Protein AF-A0A925Q6D0-F1 (afdb_monomer_lite)

pLDDT: mean 78.82, std 18.23, range [36.72, 95.56]

Secondary structure (DSSP, 8-state):
---SHHHHHHHHHHHHHGGG-----PPP----TTHHHHHHHHHHHHHHHHHHHHHHHHHHTT-S-HHHHHHHHHHHHHHHHHHHHHHHHHHH--SHHHHHHHHHHHHHHHHHHHHHHHHHHHHHTT---HHHHHHHHHHHHHHHTTHHHHHHHHT--

Foldseek 3Di:
DPDDLVVVVVVVVVVVVVVPDPPDDDDDPPVALLPLLLVLLVVLLVLLVVLVVLLVVCVVVVQADPVLSVQLVVLSVQLNVLSVVLNVQSVVDDHPVSLVVCLVVNLVSLVSNVVSLVSNVVSLVPRPRPSSSVVSVVSSVVSVVSSVSNCVSSVND

Sequence (157 aa):
MKSKAVLTGLLILLVFTSFSFKCNGGPPADNHPLRPAAQAAGDIAEGIKAMTKIKRALAKSGALKPAEERPLNDALLKLVAADRAFVKEIKALKSASDLNANKSKLCVLFAGLTSALSDVNSGLLPIGDANAKGQLATALATIMNLLPAITTGLACA

Structure (mmCIF, N/CA/C/O backbone):
data_AF-A0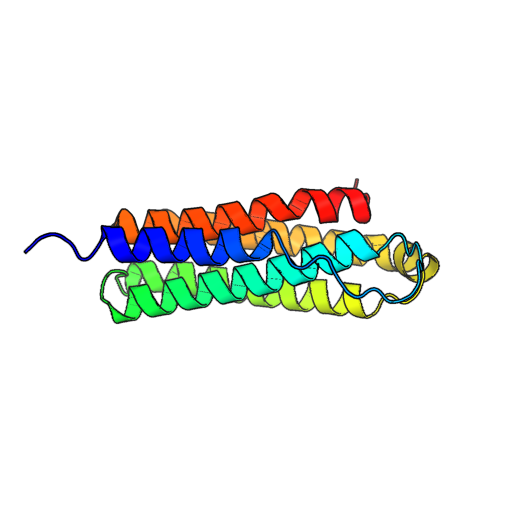A925Q6D0-F1
#
_entry.id   AF-A0A925Q6D0-F1
#
loop_
_atom_site.group_PDB
_atom_site.id
_atom_site.type_symbol
_atom_site.label_atom_id
_atom_site.label_alt_id
_atom_site.label_comp_id
_atom_site.label_asym_id
_atom_site.label_entity_id
_atom_site.label_seq_id
_atom_site.pdbx_PDB_ins_code
_atom_site.Cartn_x
_atom_site.Cartn_y
_atom_site.Cartn_z
_atom_site.occupancy
_atom_site.B_iso_or_equiv
_atom_site.auth_seq_id
_atom_site.auth_comp_id
_atom_site.auth_asym_id
_atom_site.auth_atom_id
_atom_site.pdbx_PDB_model_num
ATOM 1 N N . MET A 1 1 ? -25.741 15.941 22.089 1.00 37.19 1 MET A N 1
ATOM 2 C CA . MET A 1 1 ? -24.365 16.164 21.586 1.00 37.19 1 MET A CA 1
ATOM 3 C C . MET A 1 1 ? -24.066 15.177 20.449 1.00 37.19 1 MET A C 1
ATOM 5 O O . MET A 1 1 ? -23.630 14.070 20.720 1.00 37.19 1 MET A O 1
ATOM 9 N N . LYS A 1 2 ? -24.367 15.513 19.185 1.00 42.00 2 LYS A N 1
ATOM 10 C CA . LYS A 1 2 ? -24.188 14.620 18.016 1.00 42.00 2 LYS A CA 1
ATOM 11 C C . LYS A 1 2 ? -23.722 15.428 16.789 1.00 42.00 2 LYS A C 1
ATOM 13 O O . LYS A 1 2 ? -24.508 15.649 15.888 1.00 42.00 2 LYS A O 1
ATOM 18 N N . SER A 1 3 ? -22.465 15.888 16.766 1.00 42.41 3 SER A N 1
ATOM 19 C CA . SER A 1 3 ? -21.891 16.571 15.578 1.00 42.41 3 SER A CA 1
ATOM 20 C C . SER A 1 3 ? -20.390 16.340 15.357 1.00 42.41 3 SER A C 1
ATOM 22 O O . SER A 1 3 ? -19.780 17.042 14.561 1.00 42.41 3 SER A O 1
ATOM 24 N N . LYS A 1 4 ? -19.749 15.380 16.041 1.00 41.41 4 LYS A N 1
ATOM 25 C CA . LYS A 1 4 ? -18.287 15.195 15.916 1.00 41.41 4 LYS A CA 1
ATOM 26 C C . LYS A 1 4 ? -17.855 14.207 14.823 1.00 41.41 4 LYS A C 1
ATOM 28 O O . LYS A 1 4 ? -16.754 14.345 14.317 1.00 41.41 4 LYS A O 1
ATOM 33 N N . ALA A 1 5 ? -18.703 13.258 14.418 1.00 45.72 5 ALA A N 1
ATOM 34 C CA . ALA A 1 5 ? -18.319 12.232 13.437 1.00 45.72 5 ALA A CA 1
ATOM 35 C C . ALA A 1 5 ? -18.341 12.730 11.977 1.00 45.72 5 ALA A C 1
ATOM 37 O O . ALA A 1 5 ? -17.495 12.339 11.178 1.00 45.72 5 ALA A O 1
ATOM 38 N N . VAL A 1 6 ? -19.269 13.633 11.637 1.00 44.19 6 VAL A N 1
ATOM 39 C CA . VAL A 1 6 ? -19.434 14.141 10.261 1.00 44.19 6 VAL A CA 1
ATOM 40 C C . VAL A 1 6 ? -18.284 15.074 9.862 1.00 44.19 6 VAL A C 1
ATOM 42 O O . VAL A 1 6 ? -17.849 15.072 8.713 1.00 44.19 6 VAL A O 1
ATOM 45 N N . LEU A 1 7 ? -17.727 15.817 10.824 1.00 38.41 7 LEU A N 1
ATOM 46 C CA . LEU A 1 7 ? -16.657 16.780 10.562 1.00 38.41 7 LEU A CA 1
ATOM 47 C C . LEU A 1 7 ? -15.339 16.100 10.147 1.00 38.41 7 LEU A C 1
ATOM 49 O O . LEU A 1 7 ? -14.607 16.622 9.309 1.00 38.41 7 LEU A O 1
ATOM 53 N N . THR A 1 8 ? -15.043 14.922 10.701 1.00 46.56 8 THR A N 1
ATOM 54 C CA . THR A 1 8 ? -13.783 14.209 10.439 1.00 46.56 8 THR A CA 1
ATOM 55 C C . THR A 1 8 ? -13.790 13.502 9.084 1.00 46.56 8 THR A C 1
ATOM 57 O O . THR A 1 8 ? -12.759 13.461 8.419 1.00 46.56 8 THR A O 1
ATOM 60 N N . GLY A 1 9 ? -14.944 12.990 8.640 1.00 43.44 9 GLY A N 1
ATOM 61 C CA . GLY A 1 9 ? -15.091 12.389 7.308 1.00 43.44 9 GLY A CA 1
ATOM 62 C C . GLY A 1 9 ? -14.954 13.417 6.179 1.00 43.44 9 GLY A C 1
ATOM 63 O O . GLY A 1 9 ? -14.294 13.149 5.176 1.00 43.44 9 GLY A O 1
ATOM 64 N N . LEU A 1 10 ? -15.493 14.625 6.382 1.00 42.06 10 LEU A N 1
ATOM 65 C CA . LEU A 1 10 ? -15.391 15.721 5.415 1.00 42.06 10 LEU A CA 1
ATOM 66 C C . LEU A 1 10 ? -13.941 16.208 5.246 1.00 42.06 10 LEU A C 1
ATOM 68 O O . LEU A 1 10 ? -13.517 16.508 4.136 1.00 42.06 10 LEU A O 1
ATOM 72 N N . LEU A 1 11 ? -13.157 16.220 6.328 1.00 49.12 11 LEU A N 1
ATOM 73 C CA . LEU A 1 11 ? -11.738 16.595 6.307 1.00 49.12 11 LEU A CA 1
ATOM 74 C C . LEU A 1 11 ? -10.872 15.627 5.482 1.00 49.12 11 LEU A C 1
ATOM 76 O O . LEU A 1 11 ? -9.941 16.071 4.815 1.00 49.12 11 LEU A O 1
ATOM 80 N N . ILE A 1 12 ? -11.189 14.327 5.479 1.00 52.25 12 ILE A N 1
ATOM 81 C CA . ILE A 1 12 ? -10.466 13.327 4.671 1.00 52.25 12 ILE A CA 1
ATOM 82 C C . ILE A 1 12 ? -10.749 13.542 3.178 1.00 52.25 12 ILE A C 1
ATOM 84 O O . ILE A 1 12 ? -9.823 13.520 2.369 1.00 52.25 12 ILE A O 1
ATOM 88 N N . LEU A 1 13 ? -12.004 13.829 2.820 1.00 48.34 13 LEU A N 1
ATOM 89 C CA . LEU A 1 13 ? -12.391 14.191 1.453 1.00 48.34 13 LEU A CA 1
ATOM 90 C C . LEU A 1 13 ? -11.710 15.489 0.995 1.00 48.34 13 LEU A C 1
ATOM 92 O O . LEU A 1 13 ? -11.226 15.555 -0.131 1.00 48.34 13 LEU A O 1
ATOM 96 N N . LEU A 1 14 ? -11.593 16.481 1.883 1.00 48.84 14 LEU A N 1
ATOM 97 C CA . LEU A 1 14 ? -11.016 17.787 1.558 1.00 48.84 14 LEU A CA 1
ATOM 98 C C . LEU A 1 14 ? -9.495 17.731 1.342 1.00 48.84 14 LEU A C 1
ATOM 100 O O . LEU A 1 14 ? -8.971 18.396 0.448 1.00 48.84 14 LEU A O 1
ATOM 104 N N . VAL A 1 15 ? -8.780 16.888 2.097 1.00 53.97 15 VAL A N 1
ATOM 105 C CA . VAL A 1 15 ? -7.358 16.605 1.837 1.00 53.97 15 VAL A CA 1
ATOM 106 C C . VAL A 1 15 ? -7.185 15.947 0.467 1.00 53.97 15 VAL A C 1
ATOM 108 O O . VAL A 1 15 ? -6.285 16.343 -0.267 1.00 53.97 15 VAL A O 1
ATOM 111 N N . PHE A 1 16 ? -8.078 15.033 0.067 1.00 46.84 16 PHE A N 1
ATOM 112 C CA . PHE A 1 16 ? -7.983 14.387 -1.245 1.00 46.84 16 PHE A CA 1
ATOM 113 C C . PHE A 1 16 ? -8.377 15.286 -2.429 1.00 46.84 16 PHE A C 1
ATOM 115 O O . PHE A 1 16 ? -7.726 15.233 -3.472 1.00 46.84 16 PHE A O 1
ATOM 122 N N . THR A 1 17 ? -9.357 16.182 -2.278 1.00 50.91 17 THR A N 1
ATOM 123 C CA . THR A 1 17 ? -9.703 17.163 -3.329 1.00 50.91 17 THR A CA 1
ATOM 124 C C . THR A 1 17 ? -8.645 18.254 -3.498 1.00 50.91 17 THR A C 1
ATOM 126 O O . THR A 1 17 ? -8.535 18.847 -4.569 1.00 50.91 17 THR A O 1
ATOM 129 N N . SER A 1 18 ? -7.814 18.487 -2.476 1.00 42.75 18 SER A N 1
ATOM 130 C CA . SER A 1 18 ? -6.682 19.422 -2.551 1.00 42.75 18 SER A CA 1
ATOM 131 C C . SER A 1 18 ? -5.561 18.929 -3.480 1.00 42.75 18 SER A C 1
ATOM 133 O O . SER A 1 18 ? -4.699 19.713 -3.870 1.00 42.75 18 SER A O 1
ATOM 135 N N . PHE A 1 19 ? -5.571 17.648 -3.867 1.00 48.84 19 PHE A N 1
ATOM 136 C CA . PHE A 1 19 ? -4.585 17.066 -4.783 1.00 48.84 19 PHE A CA 1
ATOM 137 C C . PHE A 1 19 ? -4.940 17.224 -6.270 1.00 48.84 19 PHE A C 1
ATOM 139 O O . PHE A 1 19 ? -4.114 16.900 -7.116 1.00 48.84 19 PHE A O 1
ATOM 146 N N . SER A 1 20 ? -6.118 17.763 -6.620 1.00 44.31 20 SER A N 1
ATOM 147 C CA . SER A 1 20 ? -6.504 17.963 -8.033 1.00 44.31 20 SER A CA 1
ATOM 148 C C . SER A 1 20 ? -5.909 19.221 -8.688 1.00 44.31 20 SER A C 1
ATOM 150 O O . SER A 1 20 ? -5.992 19.364 -9.902 1.00 44.31 20 SER A O 1
ATOM 152 N N . PHE A 1 21 ? -5.261 20.119 -7.934 1.00 43.16 21 PHE A N 1
ATOM 153 C CA . PHE A 1 21 ? -4.693 21.360 -8.481 1.00 43.16 21 PHE A CA 1
ATOM 154 C C . PHE A 1 21 ? -3.287 21.647 -7.945 1.00 43.16 21 PHE A C 1
ATOM 156 O O . PHE A 1 21 ? -3.052 22.612 -7.220 1.00 43.16 21 PHE A O 1
ATOM 163 N N . LYS A 1 22 ? -2.309 20.835 -8.351 1.00 36.72 22 LYS A N 1
ATOM 164 C CA . LYS A 1 22 ? -0.909 21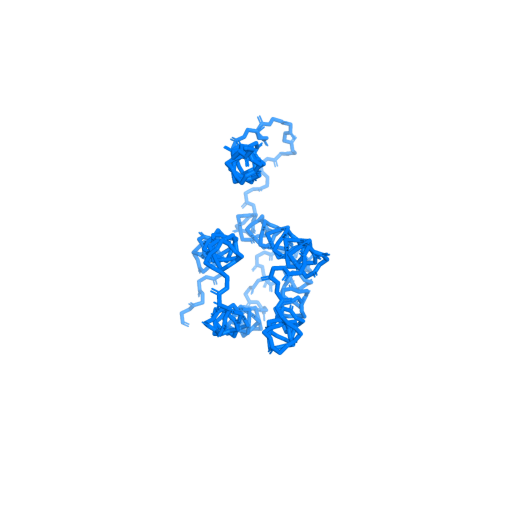.284 -8.400 1.00 36.72 22 LYS A CA 1
ATOM 165 C C . LYS A 1 22 ? -0.311 21.055 -9.787 1.00 36.72 22 LYS A C 1
ATOM 167 O O . LYS A 1 22 ? 0.736 20.445 -9.948 1.00 36.72 22 LYS A O 1
ATOM 172 N N . CYS A 1 23 ? -0.995 21.599 -10.791 1.00 50.56 23 CYS A N 1
ATOM 173 C CA . CYS A 1 23 ? -0.408 21.971 -12.074 1.00 50.56 23 CYS A CA 1
ATOM 174 C C . CYS A 1 23 ? -0.026 23.456 -12.017 1.00 50.56 23 CYS A C 1
ATOM 176 O O . CYS A 1 23 ? -0.893 24.304 -12.188 1.00 50.56 23 CYS A O 1
ATOM 178 N N . ASN A 1 24 ? 1.243 23.773 -11.738 1.00 42.28 24 ASN A N 1
ATOM 179 C CA . ASN A 1 24 ? 1.972 24.858 -12.411 1.00 42.28 24 ASN A CA 1
ATOM 180 C C . ASN A 1 24 ? 3.420 24.960 -11.913 1.00 42.28 24 ASN A C 1
ATOM 182 O O . ASN A 1 24 ? 3.666 25.055 -10.712 1.00 42.28 24 ASN A O 1
ATOM 186 N N . GLY A 1 25 ? 4.354 24.976 -12.868 1.00 37.09 25 GLY A N 1
ATOM 187 C CA . GLY A 1 25 ? 5.790 25.191 -12.657 1.00 37.09 25 GLY A CA 1
ATOM 188 C C . GLY A 1 25 ? 6.643 24.010 -13.123 1.00 37.09 25 GLY A C 1
ATOM 189 O O . GLY A 1 25 ? 7.197 23.291 -12.299 1.00 37.09 25 GLY A O 1
ATOM 190 N N . GLY A 1 26 ? 6.689 23.768 -14.437 1.00 46.44 26 GLY A N 1
ATOM 191 C CA . GLY A 1 26 ? 7.419 22.647 -15.035 1.00 46.44 26 GLY A CA 1
ATOM 192 C C . GLY A 1 26 ? 8.947 22.823 -15.082 1.00 46.44 26 GLY A C 1
ATOM 193 O O . GLY A 1 26 ? 9.433 23.949 -15.178 1.00 46.44 26 GLY A O 1
ATOM 194 N N . PRO A 1 27 ? 9.708 21.716 -15.100 1.00 45.47 27 PRO A N 1
ATOM 195 C CA . PRO A 1 27 ? 10.930 21.567 -15.890 1.00 45.47 27 PRO A CA 1
ATOM 196 C C . PRO A 1 27 ? 10.564 21.192 -17.348 1.00 45.47 27 PRO A C 1
ATOM 198 O O . PRO A 1 27 ? 9.395 20.883 -17.605 1.00 45.47 27 PRO A O 1
ATOM 201 N N . PRO A 1 28 ? 11.507 21.233 -18.314 1.00 47.62 28 PRO A N 1
ATOM 202 C CA . PRO A 1 28 ? 11.208 21.011 -19.730 1.00 47.62 28 PRO A CA 1
ATOM 203 C C . PRO A 1 28 ? 10.573 19.637 -19.976 1.00 47.62 28 PRO A C 1
ATOM 205 O O . PRO A 1 28 ? 10.663 18.734 -19.143 1.00 47.62 28 PRO A O 1
ATOM 208 N N . ALA A 1 29 ? 9.910 19.502 -21.127 1.00 46.62 29 ALA A N 1
ATOM 209 C CA . ALA A 1 29 ? 9.274 18.276 -21.593 1.00 46.62 29 ALA A CA 1
ATOM 210 C C . ALA A 1 29 ? 10.310 17.185 -21.912 1.00 46.62 29 ALA A C 1
ATOM 212 O O . ALA A 1 29 ? 10.475 16.776 -23.058 1.00 46.62 29 ALA A O 1
ATOM 213 N N . ASP A 1 30 ? 10.976 16.669 -20.885 1.00 46.59 30 ASP A N 1
ATOM 214 C CA . ASP A 1 30 ? 11.513 15.324 -20.930 1.00 46.59 30 ASP A CA 1
ATOM 215 C C . ASP A 1 30 ? 10.294 14.405 -20.908 1.00 46.59 30 ASP A C 1
ATOM 217 O O . ASP A 1 30 ? 9.731 14.085 -19.856 1.00 46.59 30 ASP A O 1
ATOM 221 N N . ASN A 1 31 ? 9.844 14.020 -22.103 1.00 49.69 31 ASN A N 1
ATOM 222 C CA . ASN A 1 31 ? 8.853 12.973 -22.350 1.00 49.69 31 ASN A CA 1
ATOM 223 C C . ASN A 1 31 ? 9.415 11.606 -21.923 1.00 49.69 31 ASN A C 1
ATOM 225 O O . ASN A 1 31 ? 9.398 10.642 -22.685 1.00 49.69 31 ASN A O 1
ATOM 229 N N . HIS A 1 32 ? 9.970 11.520 -20.713 1.00 55.88 32 HIS A N 1
ATOM 230 C CA . HIS A 1 32 ? 10.485 10.285 -20.177 1.00 55.88 32 HIS A CA 1
ATOM 231 C C . HIS A 1 32 ? 9.274 9.376 -19.948 1.00 55.88 32 HIS A C 1
ATOM 233 O O . HIS A 1 32 ? 8.415 9.709 -19.121 1.00 55.88 32 HIS A O 1
ATOM 239 N N . PRO A 1 33 ? 9.183 8.224 -20.635 1.00 60.59 33 PRO A N 1
ATOM 240 C CA . PRO A 1 33 ? 8.008 7.349 -20.583 1.00 60.59 33 PRO A CA 1
ATOM 241 C C . PRO A 1 33 ? 7.702 6.830 -19.165 1.00 60.59 33 PRO A C 1
ATOM 243 O O . PRO A 1 33 ? 6.624 6.313 -18.902 1.00 60.59 33 PRO A O 1
ATOM 246 N N . LEU A 1 34 ? 8.634 7.019 -18.224 1.00 67.31 34 LEU A N 1
ATOM 247 C CA . LEU A 1 34 ? 8.531 6.604 -16.824 1.00 67.31 34 LEU A CA 1
ATOM 248 C C . LEU A 1 34 ? 7.881 7.631 -15.890 1.00 67.31 34 LEU A C 1
ATOM 250 O O . LEU A 1 34 ? 7.577 7.287 -14.748 1.00 67.31 34 LEU A O 1
ATOM 254 N N . ARG A 1 35 ? 7.677 8.883 -16.322 1.00 72.62 35 ARG A N 1
ATOM 255 C CA . ARG A 1 35 ? 7.186 9.952 -15.435 1.00 72.62 35 ARG A CA 1
ATOM 256 C C . ARG A 1 35 ? 5.821 9.635 -14.797 1.00 72.62 35 ARG A C 1
ATOM 258 O O . ARG A 1 35 ? 5.706 9.829 -13.588 1.00 72.62 35 ARG A O 1
ATOM 265 N N . PRO A 1 36 ? 4.823 9.092 -15.527 1.00 76.94 36 PRO A N 1
ATOM 266 C CA . PRO A 1 36 ? 3.526 8.749 -14.938 1.00 76.94 36 PRO A CA 1
ATOM 267 C C . PRO A 1 36 ? 3.615 7.622 -13.902 1.00 76.94 36 PRO A C 1
ATOM 269 O O . PRO A 1 36 ? 3.017 7.720 -12.835 1.00 76.94 36 PRO A O 1
ATOM 272 N N . ALA A 1 37 ? 4.407 6.579 -14.175 1.00 75.31 37 ALA A N 1
ATOM 273 C CA . ALA A 1 37 ? 4.601 5.468 -13.242 1.00 75.31 37 ALA A CA 1
ATOM 274 C C . ALA A 1 37 ? 5.357 5.911 -11.978 1.00 75.31 37 ALA A C 1
ATOM 276 O O . ALA A 1 37 ? 4.996 5.521 -10.870 1.00 75.31 37 ALA A O 1
ATOM 277 N N . ALA A 1 38 ? 6.373 6.767 -12.131 1.00 79.88 38 ALA A N 1
ATOM 278 C CA . ALA A 1 38 ? 7.115 7.329 -11.007 1.00 79.88 38 ALA A CA 1
ATOM 279 C C . ALA A 1 38 ? 6.257 8.264 -10.144 1.00 79.88 38 ALA A C 1
ATOM 281 O O . ALA A 1 38 ? 6.356 8.225 -8.917 1.00 79.88 38 ALA A O 1
ATOM 282 N N . GLN A 1 39 ? 5.395 9.066 -10.774 1.00 84.75 39 GLN A N 1
ATOM 283 C CA . GLN A 1 39 ? 4.424 9.899 -10.073 1.00 84.75 39 GLN A CA 1
ATOM 284 C C . GLN A 1 39 ? 3.421 9.037 -9.298 1.00 84.75 39 GLN A C 1
ATOM 286 O O . GLN A 1 39 ? 3.292 9.210 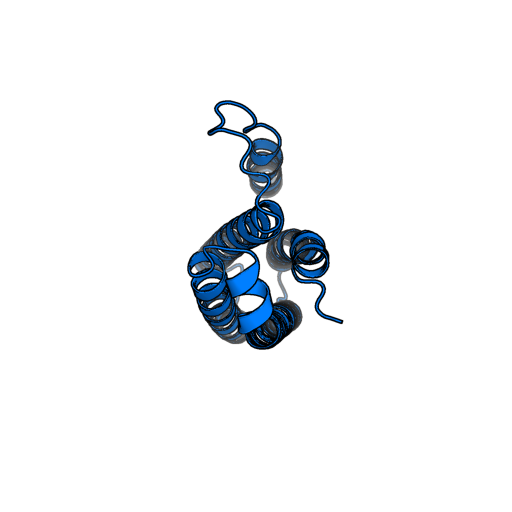-8.090 1.00 84.75 39 GLN A O 1
ATOM 291 N N . ALA A 1 40 ? 2.802 8.050 -9.951 1.00 84.56 40 ALA A N 1
ATOM 292 C CA . ALA A 1 40 ? 1.852 7.147 -9.306 1.00 84.56 40 ALA A CA 1
ATOM 293 C C . ALA A 1 40 ? 2.479 6.381 -8.128 1.00 84.56 40 ALA A C 1
ATOM 295 O O . ALA A 1 40 ? 1.854 6.243 -7.081 1.00 84.56 40 ALA A O 1
ATOM 296 N N . ALA A 1 41 ? 3.737 5.940 -8.246 1.00 84.50 41 ALA A N 1
ATOM 297 C CA . ALA A 1 41 ? 4.464 5.321 -7.136 1.00 84.50 41 ALA A CA 1
ATOM 298 C C . ALA A 1 41 ? 4.673 6.293 -5.956 1.00 84.50 41 ALA A C 1
ATOM 300 O O . ALA A 1 41 ? 4.577 5.897 -4.796 1.00 84.50 41 ALA A O 1
ATOM 301 N N . GLY A 1 42 ? 4.930 7.574 -6.238 1.00 84.44 42 GLY A N 1
ATOM 302 C CA . GLY A 1 42 ? 4.986 8.624 -5.219 1.00 84.44 42 GLY A CA 1
ATOM 303 C C . GLY A 1 42 ? 3.640 8.851 -4.525 1.00 84.44 42 GLY A C 1
ATOM 304 O O . GLY A 1 42 ? 3.590 8.919 -3.296 1.00 84.44 42 GLY A O 1
ATOM 305 N N . ASP A 1 43 ? 2.556 8.906 -5.297 1.00 87.62 43 ASP A N 1
ATOM 306 C CA . ASP A 1 43 ? 1.199 9.106 -4.782 1.00 87.62 43 ASP A CA 1
ATOM 307 C C . ASP A 1 43 ? 0.738 7.915 -3.922 1.00 87.62 43 ASP A C 1
ATOM 309 O O . ASP A 1 43 ? 0.132 8.108 -2.864 1.00 87.62 43 ASP A O 1
ATOM 313 N N . ILE A 1 44 ? 1.101 6.684 -4.303 1.00 88.56 44 ILE A N 1
ATOM 314 C CA . ILE A 1 44 ? 0.878 5.481 -3.486 1.00 88.56 44 ILE A CA 1
ATOM 315 C C . ILE A 1 44 ? 1.622 5.582 -2.153 1.00 88.56 44 ILE A C 1
ATOM 317 O O . ILE A 1 44 ? 1.016 5.356 -1.103 1.00 88.56 44 ILE A O 1
A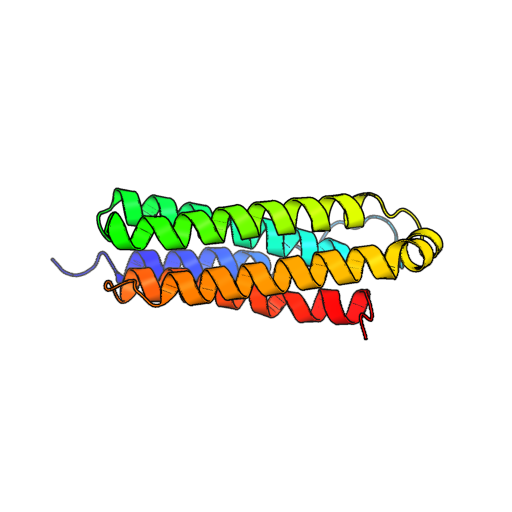TOM 321 N N . ALA A 1 45 ? 2.900 5.970 -2.165 1.00 89.19 45 ALA A N 1
ATOM 322 C CA . ALA A 1 45 ? 3.688 6.111 -0.943 1.00 89.19 45 ALA A CA 1
ATOM 323 C C . ALA A 1 45 ? 3.072 7.140 0.025 1.00 89.19 45 ALA A C 1
ATOM 325 O O . ALA A 1 45 ? 3.026 6.919 1.241 1.00 89.19 45 ALA A O 1
ATOM 326 N N . GLU A 1 46 ? 2.555 8.259 -0.491 1.00 88.56 46 GLU A N 1
ATOM 327 C CA . GLU A 1 46 ? 1.819 9.241 0.315 1.00 88.56 46 GLU A CA 1
ATOM 328 C C . GLU A 1 46 ? 0.473 8.693 0.818 1.00 88.56 46 GLU A C 1
ATOM 330 O O . GLU A 1 46 ? 0.141 8.866 1.997 1.00 88.56 46 GLU A O 1
ATOM 335 N N . GLY A 1 47 ? -0.262 7.948 -0.011 1.00 89.50 47 GLY A N 1
ATOM 336 C CA . GLY A 1 47 ? -1.485 7.246 0.389 1.00 89.50 47 GLY A CA 1
ATOM 337 C C . GLY A 1 47 ? -1.253 6.257 1.538 1.00 89.50 47 GLY A C 1
ATOM 338 O O . GLY A 1 47 ? -1.988 6.266 2.529 1.00 89.50 47 GLY A O 1
ATOM 339 N N . ILE A 1 48 ? -0.176 5.469 1.481 1.00 91.69 48 ILE A N 1
ATOM 340 C CA . ILE A 1 48 ? 0.214 4.521 2.539 1.00 91.69 48 ILE A CA 1
ATOM 341 C C . ILE A 1 48 ? 0.565 5.260 3.838 1.00 91.69 48 ILE A C 1
ATOM 343 O O . ILE A 1 48 ? 0.150 4.848 4.932 1.00 91.69 48 ILE A O 1
ATOM 347 N N . LYS A 1 49 ? 1.289 6.386 3.754 1.00 90.56 49 LYS A N 1
ATOM 348 C CA . LYS A 1 49 ? 1.562 7.239 4.925 1.00 90.56 49 LYS A CA 1
ATOM 349 C C . LYS A 1 49 ? 0.267 7.775 5.534 1.00 90.56 49 LYS A C 1
ATOM 351 O O . LYS A 1 49 ? 0.133 7.770 6.761 1.00 90.56 49 LYS A O 1
ATOM 356 N N . ALA A 1 50 ? -0.678 8.228 4.712 1.00 89.12 50 ALA A N 1
ATOM 357 C CA . ALA A 1 50 ? -1.976 8.718 5.169 1.00 89.12 50 ALA A CA 1
ATOM 358 C C . ALA A 1 50 ? -2.786 7.608 5.857 1.00 89.12 50 ALA A C 1
ATOM 360 O O . ALA A 1 50 ? -3.254 7.801 6.980 1.00 89.12 50 ALA A O 1
ATOM 361 N N . MET A 1 51 ? -2.858 6.417 5.261 1.00 92.06 51 MET A N 1
ATOM 362 C CA . MET A 1 51 ? -3.524 5.255 5.856 1.00 92.06 51 MET A CA 1
ATOM 363 C C . MET A 1 51 ? -2.900 4.863 7.203 1.00 92.06 51 MET A C 1
ATOM 365 O O . MET A 1 51 ? -3.609 4.638 8.185 1.00 92.06 51 MET A O 1
ATOM 369 N N . THR A 1 52 ? -1.567 4.878 7.299 1.00 92.19 52 THR A N 1
ATOM 370 C CA . THR A 1 52 ? -0.847 4.626 8.558 1.00 92.19 52 THR A CA 1
ATOM 371 C C . THR A 1 52 ? -1.189 5.669 9.628 1.00 92.19 52 THR A C 1
ATOM 373 O O . THR A 1 52 ? -1.346 5.327 10.804 1.00 92.19 52 THR A O 1
ATOM 376 N N . LYS A 1 53 ? -1.336 6.947 9.250 1.00 91.75 53 LYS A N 1
ATOM 377 C CA . LYS A 1 53 ? -1.780 8.011 10.168 1.00 91.75 53 LYS A CA 1
ATOM 378 C C . LYS A 1 53 ? -3.215 7.777 10.644 1.00 91.75 53 LYS A C 1
ATOM 380 O O . LYS A 1 53 ? -3.449 7.875 11.847 1.00 91.75 53 LYS A O 1
ATOM 385 N N . ILE A 1 54 ? -4.132 7.416 9.743 1.00 91.00 54 ILE A N 1
ATOM 386 C CA . ILE A 1 54 ? -5.527 7.078 10.077 1.00 91.00 54 ILE A CA 1
ATOM 387 C C . ILE A 1 54 ? -5.556 5.923 11.084 1.00 91.00 54 ILE A C 1
ATOM 389 O O . ILE A 1 54 ? -6.129 6.072 12.161 1.00 91.00 54 ILE A O 1
ATOM 393 N N . LYS A 1 55 ? -4.842 4.822 10.811 1.00 93.50 55 LYS A N 1
ATOM 394 C CA . LYS A 1 55 ? -4.728 3.672 11.726 1.00 93.50 55 LYS A CA 1
ATOM 395 C C . LYS A 1 55 ? -4.280 4.087 13.127 1.00 93.50 55 LYS A C 1
ATOM 397 O O . LYS A 1 55 ? -4.876 3.687 14.122 1.00 93.50 55 LYS A O 1
ATOM 402 N N . ARG A 1 56 ? -3.228 4.908 13.214 1.00 92.25 56 ARG A N 1
ATOM 403 C CA . ARG A 1 56 ? -2.696 5.405 14.494 1.00 92.25 56 ARG A CA 1
ATOM 404 C C . ARG A 1 56 ? -3.695 6.298 15.228 1.00 92.25 56 ARG A C 1
ATOM 406 O O . ARG A 1 56 ? -3.775 6.218 16.449 1.00 92.25 56 ARG A O 1
ATOM 413 N N . ALA A 1 57 ? -4.430 7.151 14.518 1.00 91.25 57 ALA A N 1
ATOM 414 C CA . ALA A 1 57 ? -5.457 7.999 15.119 1.00 91.25 57 ALA A CA 1
ATOM 415 C C . ALA A 1 57 ? -6.621 7.163 15.672 1.00 91.25 57 ALA A C 1
ATOM 417 O O . ALA A 1 57 ? -7.038 7.370 16.810 1.00 91.25 57 ALA A O 1
ATOM 418 N N . LEU A 1 58 ? -7.078 6.172 14.905 1.00 91.25 58 LEU A N 1
ATOM 419 C CA . LEU A 1 58 ? -8.142 5.253 15.301 1.00 91.25 58 LEU A CA 1
ATOM 420 C C . LEU A 1 58 ? -7.752 4.423 16.533 1.00 91.25 58 LEU A C 1
ATOM 422 O O . LEU A 1 58 ? -8.514 4.392 17.498 1.00 91.25 58 LEU A O 1
ATOM 426 N N . ALA A 1 59 ? -6.540 3.860 16.558 1.00 90.50 59 ALA A N 1
ATOM 427 C CA . ALA A 1 59 ? -6.014 3.141 17.722 1.00 90.50 59 ALA A CA 1
ATOM 428 C C . ALA A 1 59 ? -5.959 4.037 18.974 1.00 90.50 59 ALA A C 1
ATOM 430 O O . ALA A 1 59 ? -6.457 3.663 20.032 1.00 90.50 59 ALA A O 1
ATOM 431 N N . LYS A 1 60 ? -5.452 5.273 18.844 1.00 91.50 60 LYS A N 1
ATOM 432 C CA . LYS A 1 60 ? -5.423 6.250 19.950 1.00 91.50 60 LYS A CA 1
ATOM 433 C C . LYS A 1 60 ? -6.812 6.627 20.467 1.00 91.50 60 LYS A C 1
ATOM 435 O O . LYS A 1 60 ? -6.950 6.948 21.640 1.00 91.50 60 LYS A O 1
ATOM 440 N N . SER A 1 61 ? -7.822 6.620 19.599 1.00 89.69 61 SER A N 1
ATOM 441 C CA . SER A 1 61 ? -9.208 6.926 19.971 1.00 89.69 61 SER A CA 1
ATOM 442 C C . SER A 1 61 ? -9.968 5.746 20.587 1.00 89.69 61 SER A C 1
ATOM 444 O O . SER A 1 61 ? -11.106 5.924 21.010 1.00 89.69 61 SER A O 1
ATOM 446 N N . GLY A 1 62 ? -9.372 4.547 20.622 1.00 89.50 62 GLY A N 1
ATOM 447 C CA . GLY A 1 62 ? -10.039 3.319 21.068 1.00 89.50 62 GLY A CA 1
ATOM 448 C C . GLY A 1 62 ? -11.009 2.713 20.044 1.00 89.50 62 GLY A C 1
ATOM 449 O O . GLY A 1 62 ? -11.667 1.724 20.349 1.00 89.50 62 GLY A O 1
ATOM 450 N N . ALA A 1 63 ? -11.079 3.267 18.828 1.00 89.19 63 ALA A N 1
ATOM 451 C CA . ALA A 1 63 ? -11.916 2.769 17.730 1.00 89.19 63 ALA A CA 1
ATOM 452 C C . ALA A 1 63 ? -11.351 1.504 17.050 1.00 89.19 63 ALA A C 1
ATOM 454 O O . ALA A 1 63 ? -11.993 0.925 16.180 1.00 89.19 63 ALA A O 1
ATOM 455 N N . LEU A 1 64 ? -10.138 1.092 17.427 1.00 88.38 64 LEU A N 1
ATOM 456 C CA . LEU A 1 64 ? -9.476 -0.133 16.988 1.00 88.38 64 LEU A CA 1
ATOM 457 C C . LEU A 1 64 ? -9.097 -0.929 18.234 1.00 88.38 64 LEU A C 1
ATOM 459 O O . LEU A 1 64 ? -8.313 -0.450 19.058 1.00 88.38 64 LEU A O 1
ATOM 463 N N . LYS A 1 65 ? -9.652 -2.132 18.392 1.00 90.06 65 LYS A N 1
ATOM 464 C CA . LYS A 1 65 ? -9.286 -3.003 19.514 1.00 90.06 65 LYS A CA 1
ATOM 465 C C . LYS A 1 65 ? -7.884 -3.577 19.280 1.00 90.06 65 LYS A C 1
ATOM 467 O O . LYS A 1 65 ? -7.538 -3.855 18.134 1.00 90.06 65 LYS A O 1
ATOM 472 N N . PRO A 1 66 ? -7.102 -3.882 20.330 1.00 87.06 66 PRO A N 1
ATOM 473 C CA . PRO A 1 66 ? -5.754 -4.441 20.168 1.00 87.06 66 PRO A CA 1
ATOM 474 C C . PRO A 1 66 ? -5.693 -5.715 19.304 1.00 87.06 66 PRO A C 1
ATOM 476 O O . PRO A 1 66 ? -4.754 -5.907 18.534 1.00 87.06 66 PRO A O 1
ATOM 479 N N . ALA A 1 67 ? -6.720 -6.570 19.394 1.00 88.25 67 ALA A N 1
ATOM 480 C CA . ALA A 1 67 ? -6.834 -7.791 18.593 1.00 88.25 67 ALA A CA 1
ATOM 481 C C . ALA A 1 67 ? -7.104 -7.525 17.098 1.00 88.25 67 ALA A C 1
ATOM 483 O O . ALA A 1 67 ? -6.703 -8.323 16.258 1.00 88.25 67 ALA A O 1
ATOM 484 N N . GLU A 1 68 ? -7.752 -6.405 16.766 1.00 89.25 68 GLU A N 1
ATOM 485 C CA . GLU A 1 68 ? -8.013 -5.954 15.390 1.00 89.25 68 GLU A CA 1
ATOM 486 C C . GLU A 1 68 ? -6.816 -5.156 14.845 1.00 89.25 68 GLU A C 1
ATOM 488 O O . GLU A 1 68 ? -6.476 -5.232 13.666 1.00 89.25 68 GLU A O 1
ATOM 493 N N . GLU A 1 69 ? -6.137 -4.409 15.719 1.00 89.62 69 GLU A N 1
ATOM 494 C CA . GLU A 1 69 ? -4.985 -3.588 15.364 1.00 89.62 69 GLU A CA 1
ATOM 495 C C . GLU A 1 69 ? -3.788 -4.431 14.934 1.00 89.62 69 GLU A C 1
ATOM 497 O O . GLU A 1 69 ? -3.093 -4.047 13.995 1.00 89.62 69 GLU A O 1
ATOM 502 N N . ARG A 1 70 ? -3.534 -5.561 15.601 1.00 89.69 70 ARG A N 1
ATOM 503 C CA . ARG A 1 70 ? -2.375 -6.417 15.318 1.00 89.69 70 ARG A CA 1
ATOM 504 C C . ARG A 1 70 ? -2.318 -6.909 13.861 1.00 89.69 70 ARG A C 1
ATOM 506 O O . ARG A 1 70 ? -1.336 -6.577 13.198 1.00 89.69 70 ARG A O 1
ATOM 513 N N . PRO A 1 71 ? -3.332 -7.616 13.319 1.00 90.19 71 PRO A N 1
ATOM 514 C CA . PRO A 1 71 ? -3.288 -8.085 11.932 1.00 90.19 71 PRO A CA 1
ATOM 515 C C . PRO A 1 71 ? -3.207 -6.927 10.928 1.00 90.19 71 PRO A C 1
ATOM 517 O O . PRO A 1 71 ? -2.467 -7.012 9.948 1.00 90.19 71 PRO A O 1
ATOM 520 N N . LEU A 1 72 ? -3.899 -5.812 11.191 1.00 92.00 72 LEU A N 1
ATOM 521 C CA . LEU A 1 72 ? -3.815 -4.618 10.350 1.00 92.00 72 LEU A CA 1
ATOM 522 C C . LEU A 1 72 ? -2.412 -3.993 10.375 1.00 92.00 72 LEU A C 1
ATOM 524 O O . LEU A 1 72 ? -1.911 -3.534 9.350 1.00 92.00 72 LEU A O 1
ATOM 528 N N . ASN A 1 73 ? -1.767 -3.959 11.539 1.00 92.88 73 ASN A N 1
ATOM 529 C CA . ASN A 1 73 ? -0.422 -3.422 11.689 1.00 92.88 73 ASN A CA 1
ATOM 530 C C . ASN A 1 73 ? 0.609 -4.281 10.951 1.00 92.88 73 ASN A C 1
ATOM 532 O O . ASN A 1 73 ? 1.459 -3.731 10.255 1.00 92.88 73 ASN A O 1
ATOM 536 N N . ASP A 1 74 ? 0.503 -5.605 11.053 1.00 92.62 74 ASP A N 1
ATOM 537 C CA . ASP A 1 74 ? 1.391 -6.537 10.355 1.00 92.62 74 ASP A CA 1
ATOM 538 C C . ASP A 1 74 ? 1.237 -6.411 8.831 1.00 92.62 74 ASP A C 1
ATOM 540 O O . ASP A 1 74 ? 2.231 -6.330 8.104 1.00 92.62 74 ASP A O 1
ATOM 544 N N . ALA A 1 75 ? 0.000 -6.294 8.338 1.00 94.56 75 ALA A N 1
ATOM 545 C CA . ALA A 1 75 ? -0.272 -6.058 6.923 1.00 94.56 75 ALA A CA 1
ATOM 546 C C . ALA A 1 75 ? 0.266 -4.698 6.437 1.00 94.56 75 ALA A C 1
ATOM 548 O O . ALA A 1 75 ? 0.910 -4.621 5.390 1.00 94.56 75 ALA A O 1
ATOM 549 N N . LEU A 1 76 ? 0.077 -3.624 7.214 1.00 93.38 76 LEU A N 1
ATOM 550 C CA . LEU A 1 76 ? 0.610 -2.299 6.879 1.00 93.38 76 LEU A CA 1
ATOM 551 C C . LEU A 1 76 ? 2.143 -2.273 6.866 1.00 93.38 76 LEU A C 1
ATOM 553 O O . LEU A 1 76 ? 2.729 -1.597 6.023 1.00 93.38 76 LEU A O 1
ATOM 557 N N . LEU A 1 77 ? 2.809 -3.011 7.759 1.00 93.88 77 LEU A N 1
ATOM 558 C CA . LEU A 1 77 ? 4.270 -3.132 7.748 1.00 93.88 77 LEU A CA 1
ATOM 559 C C . LEU A 1 77 ? 4.769 -3.809 6.468 1.00 93.88 77 LEU A C 1
ATOM 561 O O . LEU A 1 77 ? 5.714 -3.310 5.851 1.00 93.88 77 LEU A O 1
ATOM 565 N N . LYS A 1 78 ? 4.113 -4.892 6.033 1.00 94.56 78 LYS A N 1
ATOM 566 C CA . LYS A 1 78 ? 4.410 -5.538 4.745 1.00 94.56 78 LYS A CA 1
ATOM 567 C C . LYS A 1 78 ? 4.195 -4.579 3.575 1.00 94.56 78 LYS A C 1
ATOM 569 O O . LYS A 1 78 ? 5.058 -4.489 2.706 1.00 94.56 78 LYS A O 1
ATOM 574 N N . LEU A 1 79 ? 3.091 -3.828 3.582 1.00 95.56 79 LEU A N 1
ATOM 575 C CA . LEU A 1 79 ? 2.777 -2.847 2.542 1.00 95.56 79 LEU A CA 1
ATOM 576 C C . LEU A 1 79 ? 3.840 -1.748 2.451 1.00 95.56 79 LEU A C 1
ATOM 578 O O . LEU A 1 79 ? 4.342 -1.473 1.366 1.00 95.56 79 LEU A O 1
ATOM 582 N N . VAL A 1 80 ? 4.243 -1.172 3.585 1.00 94.31 80 VAL A N 1
ATOM 583 C CA . VAL A 1 80 ? 5.310 -0.159 3.641 1.00 94.31 80 VAL A CA 1
ATOM 584 C C . VAL A 1 80 ? 6.643 -0.722 3.138 1.00 94.31 80 VAL A C 1
ATOM 586 O O . VAL A 1 80 ? 7.382 -0.024 2.444 1.00 94.31 80 VAL A O 1
ATOM 589 N N . ALA A 1 81 ? 6.974 -1.970 3.476 1.00 94.00 81 ALA A N 1
ATOM 590 C CA . ALA A 1 81 ? 8.201 -2.606 3.002 1.00 94.00 81 ALA A CA 1
ATOM 591 C C . ALA A 1 81 ? 8.182 -2.835 1.480 1.00 94.00 81 ALA A C 1
ATOM 593 O O . ALA A 1 81 ? 9.161 -2.504 0.806 1.00 94.00 81 ALA A O 1
ATOM 594 N N . ALA A 1 82 ? 7.070 -3.348 0.945 1.00 93.62 82 ALA A N 1
ATOM 595 C CA . ALA A 1 82 ? 6.884 -3.578 -0.486 1.00 93.62 82 ALA A CA 1
ATOM 596 C C . ALA A 1 82 ? 6.929 -2.265 -1.284 1.00 93.62 82 ALA A C 1
ATOM 598 O O . ALA A 1 82 ? 7.676 -2.165 -2.257 1.00 93.62 82 ALA A O 1
ATOM 599 N N . ASP A 1 83 ? 6.214 -1.234 -0.824 1.00 92.88 83 ASP A N 1
ATOM 600 C CA . ASP A 1 83 ? 6.232 0.105 -1.421 1.00 92.88 83 ASP A CA 1
ATOM 601 C C . ASP A 1 83 ? 7.639 0.704 -1.424 1.00 92.88 83 ASP A C 1
ATOM 603 O O . ASP A 1 83 ? 8.135 1.143 -2.460 1.00 92.88 83 ASP A O 1
ATOM 607 N N . ARG A 1 84 ? 8.351 0.639 -0.294 1.00 91.69 84 ARG A N 1
ATOM 608 C CA . ARG A 1 84 ? 9.718 1.162 -0.210 1.00 91.69 84 ARG A CA 1
ATOM 609 C C . ARG A 1 84 ? 10.661 0.460 -1.184 1.00 91.69 84 ARG A C 1
ATOM 611 O O . ARG A 1 84 ? 11.509 1.129 -1.775 1.00 91.69 84 ARG A O 1
ATOM 618 N N . ALA A 1 85 ? 10.543 -0.859 -1.334 1.00 92.44 85 ALA A N 1
ATOM 619 C CA . ALA A 1 85 ? 11.344 -1.616 -2.291 1.00 92.44 85 ALA A CA 1
ATOM 620 C C . ALA A 1 85 ? 11.015 -1.203 -3.733 1.00 92.44 85 ALA A C 1
ATOM 622 O O . ALA A 1 85 ? 11.922 -0.919 -4.513 1.00 92.44 85 ALA A O 1
ATOM 623 N N . PHE A 1 86 ? 9.728 -1.083 -4.057 1.00 90.81 86 PHE A N 1
ATOM 624 C CA . PHE A 1 86 ? 9.255 -0.682 -5.376 1.00 90.81 86 PHE A CA 1
ATOM 625 C C . PHE A 1 86 ? 9.671 0.751 -5.751 1.00 90.81 86 PHE A C 1
ATOM 627 O O . PHE A 1 86 ? 10.313 0.969 -6.780 1.00 90.81 86 PHE A O 1
ATOM 634 N N . VAL A 1 87 ? 9.398 1.728 -4.883 1.00 88.44 87 VAL A N 1
ATOM 635 C CA . VAL A 1 87 ? 9.760 3.141 -5.078 1.00 88.44 87 VAL A CA 1
ATOM 636 C C . VAL A 1 87 ? 11.272 3.320 -5.189 1.00 88.44 87 VAL A C 1
ATOM 638 O O . VAL A 1 87 ? 11.734 4.148 -5.975 1.00 88.44 87 VAL A O 1
ATOM 641 N N . LYS A 1 88 ? 12.062 2.562 -4.417 1.00 89.00 88 LYS A N 1
ATOM 642 C CA . LYS A 1 88 ? 13.528 2.601 -4.509 1.00 89.00 88 LYS A CA 1
ATOM 643 C C . LYS A 1 88 ? 14.003 2.209 -5.907 1.00 89.00 88 LYS A C 1
ATOM 645 O O . LYS A 1 88 ? 14.850 2.908 -6.455 1.00 89.00 88 LYS A O 1
ATOM 650 N N . GLU A 1 89 ? 13.465 1.131 -6.472 1.00 88.19 89 GLU A N 1
ATOM 651 C CA . GLU A 1 89 ? 13.846 0.684 -7.814 1.00 88.19 89 GLU A CA 1
ATOM 652 C C . GLU A 1 89 ? 13.363 1.644 -8.895 1.00 88.19 89 GLU A C 1
ATOM 654 O O . GLU A 1 89 ? 14.152 2.013 -9.756 1.00 88.19 89 GLU A O 1
ATOM 659 N N . ILE A 1 90 ? 12.127 2.145 -8.810 1.00 84.44 90 ILE A N 1
ATOM 660 C CA . ILE A 1 90 ? 11.629 3.159 -9.751 1.00 84.44 90 ILE A CA 1
ATOM 661 C C . ILE A 1 90 ? 12.510 4.411 -9.755 1.00 84.44 90 ILE A C 1
ATOM 663 O O . ILE A 1 90 ? 12.834 4.928 -10.820 1.00 84.44 90 ILE A O 1
ATOM 667 N N . LYS A 1 91 ? 12.930 4.892 -8.580 1.00 83.31 91 LYS A N 1
ATOM 668 C CA . LYS A 1 91 ? 13.807 6.069 -8.463 1.00 83.31 91 LYS A CA 1
ATOM 669 C C . LYS A 1 91 ? 15.231 5.818 -8.959 1.00 83.31 91 LYS A C 1
ATOM 671 O O . LYS A 1 91 ? 15.950 6.780 -9.212 1.00 83.31 91 LYS A O 1
ATOM 676 N N . ALA A 1 92 ? 15.655 4.559 -9.050 1.00 84.75 92 ALA A N 1
ATOM 677 C CA . ALA A 1 92 ? 16.965 4.200 -9.576 1.00 84.75 92 ALA A CA 1
ATOM 678 C C . ALA A 1 92 ? 17.006 4.213 -11.114 1.00 84.75 92 ALA A C 1
ATOM 680 O O . ALA A 1 92 ? 18.095 4.310 -11.679 1.00 84.75 92 ALA A O 1
ATOM 681 N N . LEU A 1 93 ? 15.850 4.149 -11.785 1.00 83.25 93 LEU A N 1
ATOM 682 C CA . LEU A 1 93 ? 15.761 4.206 -13.243 1.00 83.25 93 LEU A CA 1
ATOM 683 C C . LEU A 1 93 ? 16.075 5.620 -13.737 1.00 83.25 93 LEU A C 1
ATOM 685 O O . LEU A 1 93 ? 15.440 6.587 -13.312 1.00 83.25 93 LEU A O 1
ATOM 689 N N . LYS A 1 94 ? 17.029 5.740 -14.662 1.00 78.56 94 LYS A N 1
ATOM 690 C CA . LYS A 1 94 ? 17.425 7.025 -15.261 1.00 78.56 94 LYS A CA 1
ATOM 691 C C . LYS A 1 94 ? 17.122 7.103 -16.752 1.00 78.56 94 LYS A C 1
ATOM 693 O O . LYS A 1 94 ? 17.178 8.186 -17.322 1.00 78.56 94 LYS A O 1
ATOM 698 N N . SER A 1 95 ? 16.828 5.966 -17.377 1.00 75.25 95 SER A N 1
ATOM 699 C CA . SER A 1 95 ? 16.596 5.849 -18.812 1.00 75.25 95 SER A CA 1
ATOM 700 C C . SER A 1 95 ? 15.546 4.783 -19.143 1.00 75.25 95 SER A C 1
ATOM 702 O O . SER A 1 95 ? 15.219 3.917 -18.329 1.00 75.25 95 SER A O 1
ATOM 704 N N . ALA A 1 96 ? 15.034 4.805 -20.376 1.00 72.50 96 ALA A N 1
ATOM 705 C CA . ALA A 1 96 ? 14.184 3.732 -20.901 1.00 72.50 96 ALA A CA 1
ATOM 706 C C . ALA A 1 96 ? 14.934 2.389 -21.045 1.00 72.50 96 ALA A C 1
ATOM 708 O O . ALA A 1 96 ? 14.324 1.327 -20.932 1.00 72.50 96 ALA A O 1
ATOM 709 N N . SER A 1 97 ? 16.257 2.422 -21.248 1.00 78.75 97 SER A N 1
ATOM 710 C CA . SER A 1 97 ? 17.093 1.213 -21.277 1.00 78.75 97 SER A CA 1
ATOM 711 C C . SER A 1 97 ? 17.123 0.524 -19.907 1.00 78.75 97 SER A C 1
ATOM 713 O O . SER A 1 97 ? 16.918 -0.688 -19.818 1.00 78.75 97 SER A O 1
ATOM 715 N N . ASP A 1 98 ? 17.259 1.306 -18.827 1.00 79.81 98 ASP A N 1
ATOM 716 C CA . ASP A 1 98 ? 17.230 0.786 -17.452 1.00 79.81 98 ASP A CA 1
ATOM 717 C C . ASP A 1 98 ? 15.899 0.106 -17.134 1.00 79.81 98 ASP A C 1
ATOM 719 O O . ASP A 1 98 ? 15.880 -0.925 -16.459 1.00 79.81 98 ASP A O 1
ATOM 723 N N . LEU A 1 99 ? 14.786 0.664 -17.629 1.00 77.62 99 LEU A N 1
ATOM 724 C CA . LEU A 1 99 ? 13.466 0.059 -17.470 1.00 77.62 99 LEU A CA 1
ATOM 725 C C . LEU A 1 99 ? 13.439 -1.333 -18.090 1.00 77.62 99 LEU A C 1
ATOM 727 O O . LEU A 1 99 ? 13.051 -2.273 -17.410 1.00 77.62 99 LEU A O 1
ATOM 731 N N . ASN A 1 100 ? 13.850 -1.478 -19.351 1.00 80.44 100 ASN A N 1
ATOM 732 C CA . ASN A 1 100 ? 13.807 -2.771 -20.035 1.00 80.44 100 ASN A CA 1
ATOM 733 C C . ASN A 1 100 ? 14.680 -3.813 -19.326 1.00 80.44 100 ASN A C 1
ATOM 735 O O . ASN A 1 100 ? 14.244 -4.947 -19.135 1.00 80.44 100 ASN A O 1
ATOM 739 N N . ALA A 1 101 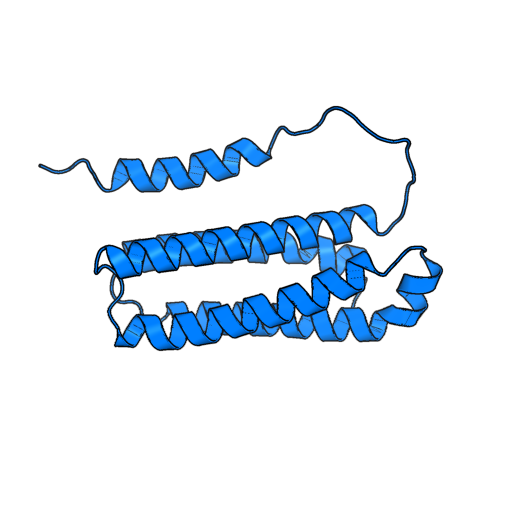? 15.866 -3.412 -18.862 1.00 85.50 101 ALA A N 1
ATOM 740 C CA . ALA A 1 101 ? 16.766 -4.283 -18.111 1.00 85.50 101 ALA A CA 1
ATOM 741 C C . ALA A 1 101 ? 16.198 -4.707 -16.741 1.00 85.50 101 ALA A C 1
ATOM 743 O O . ALA A 1 101 ? 16.434 -5.828 -16.295 1.00 85.50 101 ALA A O 1
ATOM 744 N N . ASN A 1 102 ? 15.432 -3.835 -16.075 1.00 85.94 102 ASN A N 1
ATOM 745 C CA . ASN A 1 102 ? 14.888 -4.075 -14.731 1.00 85.94 102 ASN A CA 1
ATOM 746 C C . ASN A 1 102 ? 13.387 -4.408 -14.719 1.00 85.94 102 ASN A C 1
ATOM 748 O O . ASN A 1 102 ? 12.798 -4.544 -13.645 1.00 85.94 102 ASN A O 1
ATOM 752 N N . LYS A 1 103 ? 12.753 -4.554 -15.887 1.00 84.81 103 LYS A N 1
ATOM 753 C CA . LYS A 1 103 ? 11.298 -4.705 -16.021 1.00 84.81 103 LYS A CA 1
ATOM 754 C C . LYS A 1 103 ? 10.775 -5.898 -15.229 1.00 84.81 103 LYS A C 1
ATOM 756 O O . LYS A 1 103 ? 9.827 -5.751 -14.466 1.00 84.81 103 LYS A O 1
ATOM 761 N N . SER A 1 104 ? 11.428 -7.054 -15.346 1.00 88.12 104 SER A N 1
ATOM 762 C CA . SER A 1 104 ? 11.053 -8.268 -14.606 1.00 88.12 104 SER A CA 1
ATOM 763 C C . SER A 1 104 ? 11.075 -8.041 -13.091 1.00 88.12 104 SER A C 1
ATOM 765 O O . SER A 1 104 ? 10.105 -8.348 -12.401 1.00 88.12 104 SER A O 1
ATOM 767 N N . LYS A 1 105 ? 12.139 -7.418 -12.578 1.00 89.75 105 LYS A N 1
ATOM 768 C CA . LYS A 1 105 ? 12.288 -7.063 -11.162 1.00 89.75 105 LYS A CA 1
ATOM 769 C C . LYS A 1 105 ? 11.201 -6.091 -10.701 1.00 89.75 105 LYS A C 1
ATOM 771 O O . LYS A 1 105 ? 10.615 -6.296 -9.640 1.00 89.75 105 LYS A O 1
ATOM 776 N N . LEU A 1 106 ? 10.902 -5.061 -11.491 1.00 88.56 106 LEU A N 1
ATOM 777 C CA . LEU A 1 106 ? 9.840 -4.096 -11.189 1.00 88.56 106 LEU A CA 1
ATOM 778 C C . LEU A 1 106 ? 8.463 -4.759 -11.163 1.00 88.56 106 LEU A C 1
ATOM 780 O O . LEU A 1 106 ? 7.684 -4.472 -10.260 1.00 88.56 106 LEU A O 1
ATOM 784 N N . CYS A 1 107 ? 8.181 -5.675 -12.090 1.00 89.62 107 CYS A N 1
ATOM 785 C CA . CYS A 1 107 ? 6.927 -6.425 -12.102 1.00 89.62 107 CYS A CA 1
ATOM 786 C C . CYS A 1 107 ? 6.794 -7.350 -10.887 1.00 89.62 107 CYS A C 1
ATOM 788 O O . CYS A 1 107 ? 5.725 -7.402 -10.285 1.00 89.62 107 CYS A O 1
ATOM 790 N N . VAL A 1 108 ? 7.876 -8.009 -10.457 1.00 92.50 108 VAL A N 1
ATOM 791 C CA . VAL A 1 108 ? 7.886 -8.803 -9.214 1.00 92.50 108 VAL A CA 1
ATOM 792 C C . VAL A 1 108 ? 7.621 -7.920 -7.992 1.00 92.50 108 VAL A C 1
ATOM 794 O O . VAL A 1 108 ? 6.801 -8.266 -7.143 1.00 92.50 108 VAL A O 1
ATOM 797 N N . LEU A 1 109 ? 8.266 -6.754 -7.906 1.00 92.88 109 LEU A N 1
ATOM 798 C CA . LEU A 1 109 ? 8.043 -5.810 -6.808 1.00 92.88 109 LEU A CA 1
ATOM 799 C C . LEU A 1 109 ? 6.621 -5.238 -6.816 1.00 92.88 109 LEU A C 1
ATOM 801 O O . LEU A 1 109 ? 6.012 -5.104 -5.757 1.00 92.88 109 LEU A O 1
ATOM 805 N N . PHE A 1 110 ? 6.071 -4.949 -7.994 1.00 90.94 110 PHE A N 1
ATOM 806 C CA . PHE A 1 110 ? 4.696 -4.484 -8.151 1.00 90.94 110 PHE A CA 1
ATOM 807 C C . PHE A 1 110 ? 3.668 -5.564 -7.782 1.00 90.94 110 PHE A C 1
ATOM 809 O O . PHE A 1 110 ? 2.674 -5.274 -7.113 1.00 90.94 110 PHE A O 1
ATOM 816 N N . ALA A 1 111 ? 3.921 -6.824 -8.141 1.00 91.25 111 ALA A N 1
ATOM 817 C CA . ALA A 1 111 ? 3.114 -7.954 -7.687 1.00 91.25 111 ALA A CA 1
ATOM 818 C C . ALA A 1 111 ? 3.173 -8.093 -6.156 1.00 91.25 111 ALA A C 1
ATOM 820 O O . ALA A 1 111 ? 2.139 -8.271 -5.512 1.00 91.25 111 ALA A O 1
ATOM 821 N N . GLY A 1 112 ? 4.356 -7.914 -5.558 1.00 93.38 112 GLY A N 1
ATOM 822 C CA . GLY A 1 112 ? 4.530 -7.861 -4.105 1.00 93.38 112 GLY A CA 1
ATOM 823 C C . GLY A 1 112 ? 3.742 -6.723 -3.446 1.00 93.38 112 GLY A C 1
ATOM 824 O O . GLY A 1 112 ? 3.071 -6.945 -2.439 1.00 93.38 112 GLY A O 1
ATOM 825 N N . LEU A 1 113 ? 3.755 -5.525 -4.040 1.00 93.38 113 LEU A N 1
ATOM 826 C CA . LEU A 1 113 ? 2.950 -4.383 -3.594 1.00 93.38 113 LEU A CA 1
ATOM 827 C C . LEU A 1 113 ? 1.447 -4.696 -3.656 1.00 93.38 113 LEU A C 1
ATOM 829 O O . LEU A 1 113 ? 0.723 -4.454 -2.692 1.00 93.38 113 LEU A O 1
ATOM 833 N N . THR A 1 114 ? 0.989 -5.289 -4.759 1.00 92.50 114 THR A N 1
ATOM 834 C CA . THR A 1 114 ? -0.417 -5.677 -4.962 1.00 92.50 114 THR A CA 1
ATOM 835 C C . THR A 1 114 ? -0.854 -6.742 -3.953 1.00 92.50 114 THR A C 1
ATOM 837 O O . THR A 1 114 ? -1.919 -6.626 -3.345 1.00 92.50 114 THR A O 1
ATOM 840 N N . SER A 1 115 ? -0.005 -7.741 -3.697 1.00 94.44 115 SER A N 1
ATOM 841 C CA . SER A 1 115 ? -0.247 -8.749 -2.660 1.00 94.44 115 SER A CA 1
ATOM 842 C C . SER A 1 115 ? -0.331 -8.117 -1.271 1.00 94.44 115 SER A C 1
ATOM 844 O O . SER A 1 115 ? -1.226 -8.453 -0.503 1.00 94.44 115 SER A O 1
ATOM 846 N N . ALA A 1 116 ? 0.550 -7.169 -0.945 1.00 95.31 116 ALA A N 1
ATOM 847 C CA . ALA A 1 116 ? 0.518 -6.492 0.348 1.00 95.31 116 ALA A CA 1
ATOM 848 C C . ALA A 1 116 ? -0.729 -5.604 0.521 1.00 95.31 116 ALA A C 1
ATOM 850 O O . ALA A 1 116 ? -1.268 -5.509 1.623 1.00 95.31 116 ALA A O 1
ATOM 851 N N . LEU A 1 117 ? -1.236 -4.993 -0.556 1.00 94.31 117 LEU A N 1
ATOM 852 C CA . LEU A 1 117 ? -2.526 -4.292 -0.539 1.00 94.31 117 LEU A CA 1
ATOM 853 C C . LEU A 1 117 ? -3.691 -5.256 -0.265 1.00 94.31 117 LEU A C 1
ATOM 855 O O . LEU A 1 117 ? -4.595 -4.919 0.500 1.00 94.31 117 LEU A O 1
ATOM 859 N N . SER A 1 118 ? -3.648 -6.470 -0.820 1.00 94.25 118 SER A N 1
ATOM 860 C CA . SER A 1 118 ? -4.626 -7.527 -0.524 1.00 94.25 118 SER A CA 1
ATOM 861 C C . SER A 1 118 ? -4.545 -8.018 0.931 1.00 94.25 118 SER A C 1
ATOM 863 O O . SER A 1 118 ? -5.579 -8.227 1.574 1.00 94.25 118 SER A O 1
ATOM 865 N N . ASP A 1 119 ? -3.336 -8.144 1.488 1.00 94.06 119 ASP A N 1
ATOM 866 C CA . ASP A 1 119 ? -3.130 -8.449 2.912 1.00 94.06 119 ASP A CA 1
ATOM 867 C C . ASP A 1 119 ? -3.760 -7.360 3.794 1.00 94.06 119 ASP A C 1
ATOM 869 O O . ASP A 1 119 ? -4.443 -7.669 4.772 1.00 94.06 119 ASP A O 1
ATOM 873 N N . VAL A 1 120 ? -3.585 -6.082 3.434 1.00 94.12 120 VAL A N 1
ATOM 874 C CA . VAL A 1 120 ? -4.216 -4.965 4.152 1.00 94.12 120 VAL A CA 1
ATOM 875 C C . VAL A 1 120 ? -5.733 -5.041 4.048 1.00 94.12 120 VAL A C 1
ATOM 877 O O . VAL A 1 120 ? -6.391 -4.930 5.079 1.00 94.12 120 VAL A O 1
ATOM 880 N N . ASN A 1 121 ? -6.292 -5.302 2.862 1.00 93.94 121 ASN A N 1
ATOM 881 C CA . ASN A 1 121 ? -7.735 -5.497 2.689 1.00 93.94 121 ASN A CA 1
ATOM 882 C C . ASN A 1 121 ? -8.277 -6.590 3.625 1.00 93.94 121 ASN A C 1
ATOM 884 O O . ASN A 1 121 ? -9.277 -6.399 4.316 1.00 93.94 121 ASN A O 1
ATOM 888 N N . SER A 1 122 ? -7.564 -7.715 3.702 1.00 92.44 122 SER A N 1
ATOM 889 C CA . SER A 1 122 ? -7.905 -8.834 4.585 1.00 92.44 122 SER A CA 1
ATOM 890 C C . SER A 1 122 ? -7.816 -8.439 6.063 1.00 92.44 122 SER A C 1
ATOM 892 O O . SER A 1 122 ? -8.684 -8.798 6.858 1.00 92.44 122 SER A O 1
ATOM 894 N N . GLY A 1 123 ? -6.821 -7.624 6.427 1.00 89.62 123 GLY A N 1
ATOM 895 C CA . GLY A 1 123 ? -6.663 -7.050 7.765 1.00 89.62 123 GLY A CA 1
ATOM 896 C C . GLY A 1 123 ? -7.763 -6.061 8.173 1.00 89.62 123 GLY A C 1
ATOM 897 O O . GLY A 1 123 ? -7.940 -5.822 9.366 1.00 89.62 123 GLY A O 1
ATOM 898 N N . LEU A 1 124 ? -8.535 -5.514 7.223 1.00 91.06 124 LEU A N 1
ATOM 899 C CA . LEU A 1 124 ? -9.698 -4.658 7.508 1.00 91.06 124 LEU A CA 1
ATOM 900 C C . LEU A 1 124 ? -10.975 -5.448 7.818 1.00 91.06 124 LEU A C 1
ATOM 902 O O . LEU A 1 124 ? -11.895 -4.909 8.437 1.00 91.06 124 LEU A O 1
ATOM 906 N N . LEU A 1 125 ? -11.063 -6.711 7.387 1.00 89.06 125 LEU A N 1
ATOM 907 C CA . LEU A 1 125 ? -12.246 -7.551 7.588 1.00 89.06 125 LEU A CA 1
ATOM 908 C C . LEU A 1 125 ? -12.671 -7.688 9.062 1.00 89.06 125 LEU A C 1
ATOM 910 O O . LEU A 1 125 ? -13.863 -7.475 9.310 1.00 89.06 125 LEU A O 1
ATOM 914 N N . PRO A 1 126 ? -11.762 -7.976 10.021 1.00 89.25 126 PRO A N 1
ATOM 915 C CA . PRO A 1 126 ? -12.128 -8.205 11.420 1.00 89.25 126 PRO A CA 1
ATOM 916 C C . PRO A 1 126 ? -12.455 -6.931 12.213 1.00 89.25 126 PRO A C 1
ATOM 918 O O . PRO A 1 126 ? -12.844 -7.044 13.370 1.00 89.25 126 PRO A O 1
ATOM 921 N N . ILE A 1 127 ? -12.303 -5.731 11.637 1.00 91.19 127 ILE A N 1
ATOM 922 C CA . ILE A 1 127 ? -12.585 -4.468 12.338 1.00 91.19 127 ILE A CA 1
ATOM 923 C C . ILE A 1 127 ? -14.092 -4.346 12.588 1.00 91.19 127 ILE A C 1
ATOM 925 O O . ILE A 1 127 ? -14.874 -4.239 11.638 1.00 91.19 127 ILE A O 1
ATOM 929 N N . GLY A 1 128 ? -14.493 -4.336 13.862 1.00 88.81 128 GLY A N 1
ATOM 930 C CA . GLY A 1 128 ? -15.898 -4.224 14.253 1.00 88.81 128 GLY A CA 1
ATOM 931 C C . GLY A 1 128 ? -16.474 -2.808 14.150 1.00 88.81 128 GLY A C 1
ATOM 932 O O . GLY A 1 128 ? -17.668 -2.651 13.901 1.00 88.81 128 GLY A O 1
ATOM 933 N N . ASP A 1 129 ? -15.652 -1.768 14.321 1.00 91.88 129 ASP A N 1
ATOM 934 C CA . ASP A 1 129 ? -16.107 -0.381 14.192 1.00 91.88 129 ASP A CA 1
ATOM 935 C C . ASP A 1 129 ? -16.307 -0.009 12.713 1.00 91.88 129 ASP A C 1
ATOM 937 O O . ASP A 1 129 ? -15.361 0.077 11.925 1.00 91.88 129 ASP A O 1
ATOM 941 N N . ALA A 1 130 ? -17.565 0.221 12.328 1.00 91.56 130 ALA A N 1
ATOM 942 C CA . ALA A 1 130 ? -17.940 0.503 10.944 1.00 91.56 130 ALA A CA 1
ATOM 943 C C . ALA A 1 130 ? -17.321 1.803 10.402 1.00 91.56 130 ALA A C 1
ATOM 945 O O . ALA A 1 130 ? -17.006 1.886 9.214 1.00 91.56 130 ALA A O 1
ATOM 946 N N . ASN A 1 131 ? -17.114 2.811 11.254 1.00 89.88 131 ASN A N 1
ATOM 947 C CA . ASN A 1 131 ? -16.515 4.077 10.845 1.00 89.88 131 ASN A CA 1
ATOM 948 C C . ASN A 1 131 ? -14.998 3.930 10.647 1.00 89.88 131 ASN A C 1
ATOM 950 O O . ASN A 1 131 ? -14.470 4.371 9.628 1.00 89.88 131 ASN A O 1
ATOM 954 N N . ALA A 1 132 ? -14.302 3.254 11.564 1.00 89.94 132 ALA A N 1
ATOM 955 C CA . ALA A 1 132 ? -12.887 2.913 11.435 1.00 89.94 132 ALA A CA 1
ATOM 956 C C . ALA A 1 132 ? -12.635 2.085 10.167 1.00 89.94 132 ALA A C 1
ATOM 958 O O . ALA A 1 132 ? -11.761 2.420 9.361 1.00 89.94 132 ALA A O 1
ATOM 959 N N . LYS A 1 133 ? -13.455 1.049 9.953 1.00 91.88 133 LYS A N 1
ATOM 960 C CA . LYS A 1 133 ? -13.413 0.209 8.754 1.00 91.88 133 LYS A CA 1
ATOM 961 C C . LYS A 1 133 ? -13.659 1.028 7.488 1.00 91.88 133 LYS A C 1
ATOM 963 O O . LYS A 1 133 ? -12.891 0.904 6.541 1.00 91.88 133 LYS A O 1
ATOM 968 N N . GLY A 1 134 ? -14.660 1.910 7.482 1.00 90.44 134 GLY A N 1
ATOM 969 C CA . GLY A 1 134 ? -14.974 2.779 6.343 1.00 90.44 134 GLY A CA 1
ATOM 970 C C . GLY A 1 134 ? -13.862 3.776 5.996 1.00 90.44 134 GLY A C 1
ATOM 971 O O . GLY A 1 134 ? -13.538 3.952 4.820 1.00 90.44 134 GLY A O 1
ATOM 972 N N . GLN A 1 135 ? -13.223 4.385 7.000 1.00 90.56 135 GLN A N 1
ATOM 973 C CA . GLN A 1 135 ? -12.098 5.305 6.787 1.00 90.56 135 GLN A CA 1
ATOM 974 C C . GLN A 1 135 ? -10.880 4.589 6.195 1.00 90.56 135 GLN A C 1
ATOM 976 O O . GLN A 1 135 ? -10.270 5.080 5.243 1.00 90.56 135 GLN A O 1
ATOM 981 N N . LEU A 1 136 ? -10.540 3.416 6.731 1.00 91.81 136 LEU A N 1
ATOM 982 C CA . LEU A 1 136 ? -9.414 2.623 6.243 1.00 91.81 136 LEU A CA 1
ATOM 983 C C . LEU A 1 136 ? -9.691 2.010 4.865 1.00 91.81 136 LEU A C 1
ATOM 985 O O . LEU A 1 136 ? -8.800 2.015 4.020 1.00 91.81 136 LEU A O 1
ATOM 989 N N . ALA A 1 137 ? -10.915 1.541 4.611 1.00 92.69 137 ALA A N 1
ATOM 990 C CA . ALA A 1 137 ? -11.321 1.018 3.308 1.00 92.69 137 ALA A CA 1
ATOM 991 C C . ALA A 1 137 ? -11.291 2.106 2.229 1.00 92.69 137 ALA A C 1
ATOM 993 O O . ALA A 1 137 ? -10.794 1.864 1.134 1.00 92.69 137 ALA A O 1
ATOM 994 N N . THR A 1 138 ? -11.744 3.323 2.550 1.00 91.19 138 THR A N 1
ATOM 995 C CA . THR A 1 138 ? -11.633 4.477 1.643 1.00 91.19 138 THR A CA 1
ATOM 996 C C . THR A 1 138 ? -10.172 4.781 1.315 1.00 91.19 138 THR A C 1
ATOM 998 O O . THR A 1 138 ? -9.824 4.936 0.149 1.00 91.19 138 THR A O 1
ATOM 1001 N N . ALA A 1 139 ? -9.295 4.819 2.326 1.00 89.94 139 ALA A N 1
ATOM 1002 C CA . ALA A 1 139 ? -7.868 5.053 2.106 1.00 89.94 139 ALA A CA 1
ATOM 1003 C C . ALA A 1 139 ? -7.237 3.965 1.218 1.00 89.94 139 ALA A C 1
ATOM 1005 O O . ALA A 1 139 ? -6.478 4.282 0.303 1.00 89.94 139 ALA A O 1
ATOM 1006 N N . LEU A 1 140 ? -7.589 2.698 1.453 1.00 91.75 140 LEU A N 1
ATOM 1007 C CA . LEU A 1 140 ? -7.129 1.572 0.647 1.00 91.75 140 LEU A CA 1
ATOM 1008 C C . LEU A 1 140 ? -7.621 1.665 -0.803 1.00 91.75 140 LEU A C 1
ATOM 1010 O O . LEU A 1 140 ? -6.821 1.515 -1.722 1.00 91.75 140 LEU A O 1
ATOM 1014 N N . ALA A 1 141 ? -8.904 1.961 -1.014 1.00 90.19 141 ALA A N 1
ATOM 1015 C CA . ALA A 1 141 ? -9.481 2.117 -2.346 1.00 90.19 141 ALA A CA 1
ATOM 1016 C C . ALA A 1 141 ? -8.777 3.228 -3.139 1.00 90.19 141 ALA A C 1
ATOM 1018 O O . ALA A 1 141 ? -8.453 3.037 -4.311 1.00 90.19 141 ALA A O 1
ATOM 1019 N N . THR A 1 142 ? -8.458 4.355 -2.495 1.00 89.06 142 THR A N 1
ATOM 1020 C CA . THR A 1 142 ? -7.690 5.427 -3.137 1.00 89.06 142 THR A CA 1
ATOM 1021 C C . THR A 1 142 ? -6.309 4.958 -3.587 1.00 89.06 142 THR A C 1
ATOM 1023 O O . THR A 1 142 ? -5.906 5.271 -4.702 1.00 89.06 142 THR A O 1
ATOM 1026 N N . ILE A 1 143 ? -5.601 4.172 -2.768 1.00 89.94 143 ILE A N 1
ATOM 1027 C CA . ILE A 1 143 ? -4.300 3.604 -3.152 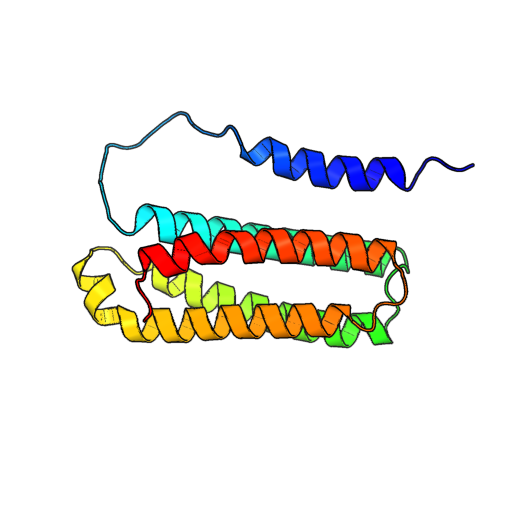1.00 89.94 143 ILE A CA 1
ATOM 1028 C C . ILE A 1 143 ? -4.461 2.628 -4.327 1.00 89.94 143 ILE A C 1
ATOM 1030 O O . ILE A 1 143 ? -3.705 2.693 -5.294 1.00 89.94 143 ILE A O 1
ATOM 1034 N N . MET A 1 144 ? -5.463 1.746 -4.278 1.00 89.31 144 MET A N 1
ATOM 1035 C CA . MET A 1 144 ? -5.707 0.754 -5.331 1.00 89.31 144 MET A CA 1
ATOM 1036 C C . MET A 1 144 ? -6.056 1.399 -6.679 1.00 89.31 144 MET A C 1
ATOM 1038 O O . MET A 1 144 ? -5.629 0.901 -7.718 1.00 89.31 144 MET A O 1
ATOM 1042 N N . ASN A 1 145 ? -6.747 2.540 -6.676 1.00 88.31 145 ASN A N 1
ATOM 1043 C CA . ASN A 1 145 ? -7.076 3.288 -7.892 1.00 88.31 145 ASN A CA 1
ATOM 1044 C C . ASN A 1 145 ? -5.850 3.898 -8.596 1.00 88.31 145 ASN A C 1
ATOM 1046 O O . ASN A 1 145 ? -5.954 4.290 -9.757 1.00 88.31 145 ASN A O 1
ATOM 1050 N N . LEU A 1 146 ? -4.689 3.961 -7.934 1.00 86.50 146 LEU A N 1
ATOM 1051 C CA . LEU A 1 146 ? -3.429 4.420 -8.530 1.00 86.50 146 LEU A CA 1
ATOM 1052 C C . LEU A 1 146 ? -2.657 3.288 -9.229 1.00 86.50 146 LEU A C 1
ATOM 1054 O O . LEU A 1 146 ? -1.781 3.560 -10.053 1.00 86.50 146 LEU A O 1
ATOM 1058 N N . LEU A 1 147 ? -2.985 2.020 -8.945 1.00 85.38 147 LEU A N 1
ATOM 1059 C CA . LEU A 1 147 ? -2.309 0.855 -9.529 1.00 85.38 147 LEU A CA 1
ATOM 1060 C C . LEU A 1 147 ? -2.354 0.817 -11.069 1.00 85.38 147 LEU A C 1
ATOM 1062 O O . LEU A 1 147 ? -1.306 0.548 -11.661 1.00 85.38 147 LEU A O 1
ATOM 1066 N N . PRO A 1 148 ? -3.475 1.134 -11.754 1.00 83.88 148 PRO A N 1
ATOM 1067 C CA . PRO A 1 148 ? -3.539 1.065 -13.216 1.00 83.88 148 PRO A CA 1
ATOM 1068 C C . PRO A 1 148 ? -2.528 1.972 -13.929 1.00 83.88 148 PRO A C 1
ATOM 1070 O O . PRO A 1 148 ? -2.024 1.610 -14.995 1.00 83.88 148 PRO A O 1
ATOM 1073 N N . ALA A 1 149 ? -2.181 3.124 -13.342 1.00 80.06 149 ALA A N 1
ATOM 1074 C CA . ALA A 1 149 ? -1.175 4.031 -13.900 1.00 80.06 149 ALA A CA 1
ATOM 1075 C C . ALA A 1 149 ? 0.225 3.389 -13.920 1.00 80.06 149 ALA A C 1
ATOM 1077 O O . ALA A 1 149 ? 1.011 3.611 -14.842 1.00 80.06 149 ALA A O 1
ATOM 1078 N N . ILE A 1 150 ? 0.512 2.536 -12.935 1.00 79.12 150 ILE A N 1
ATOM 1079 C CA . ILE A 1 150 ? 1.759 1.777 -12.842 1.00 79.12 150 ILE A CA 1
ATOM 1080 C C . ILE A 1 150 ? 1.729 0.578 -13.788 1.00 79.12 150 ILE A C 1
ATOM 1082 O O . ILE A 1 150 ? 2.696 0.358 -14.516 1.00 79.12 150 ILE A O 1
ATOM 1086 N N . THR A 1 151 ? 0.623 -0.170 -13.830 1.00 77.12 151 THR A N 1
ATOM 1087 C CA . THR A 1 151 ? 0.476 -1.331 -14.723 1.00 77.12 151 THR A CA 1
ATOM 1088 C C . THR A 1 151 ? 0.616 -0.928 -16.190 1.00 77.12 151 THR A C 1
ATOM 1090 O O . THR A 1 151 ? 1.344 -1.579 -16.937 1.00 77.12 151 THR A O 1
ATOM 1093 N N . THR A 1 152 ? -0.001 0.191 -16.583 1.00 73.12 152 THR A N 1
ATOM 1094 C CA . THR A 1 152 ? 0.094 0.743 -17.945 1.00 73.12 152 THR A CA 1
ATOM 1095 C C . THR A 1 152 ? 1.512 1.225 -18.257 1.00 73.12 152 THR A C 1
ATOM 1097 O O . THR A 1 152 ? 2.022 0.969 -19.343 1.00 73.12 152 THR A O 1
ATOM 1100 N N . GLY A 1 153 ? 2.176 1.886 -17.300 1.00 71.06 153 GLY A N 1
ATOM 1101 C CA . GLY A 1 153 ? 3.531 2.413 -17.488 1.00 71.06 153 GLY A CA 1
ATOM 1102 C C . GLY A 1 153 ? 4.633 1.346 -17.505 1.00 71.06 153 GLY A C 1
ATOM 1103 O O . GLY A 1 153 ? 5.628 1.508 -18.206 1.00 71.06 153 GLY A O 1
ATOM 1104 N N . LEU A 1 154 ? 4.470 0.251 -16.757 1.00 73.12 154 LEU A N 1
ATOM 1105 C CA . LEU A 1 154 ? 5.429 -0.860 -16.726 1.00 73.12 154 LEU A CA 1
ATOM 1106 C C . LEU A 1 154 ? 5.134 -1.930 -17.787 1.00 73.12 154 LEU A C 1
ATOM 1108 O O . LEU A 1 154 ? 6.046 -2.666 -18.168 1.00 73.12 154 LEU A O 1
ATOM 1112 N N . ALA A 1 155 ? 3.884 -2.037 -18.257 1.00 70.56 155 ALA A N 1
ATOM 1113 C CA . ALA A 1 155 ? 3.405 -3.113 -19.126 1.00 70.56 155 ALA A CA 1
ATOM 1114 C C . ALA A 1 155 ? 3.816 -4.502 -18.602 1.00 70.56 155 ALA A C 1
ATOM 1116 O O . ALA A 1 155 ? 4.407 -5.306 -19.329 1.00 70.56 155 ALA A O 1
ATOM 1117 N N . CYS A 1 156 ? 3.581 -4.740 -17.310 1.00 66.81 156 CYS A N 1
ATOM 1118 C CA . CYS A 1 156 ? 3.714 -6.058 -16.699 1.00 66.81 156 CYS A CA 1
ATOM 1119 C C . CYS A 1 156 ? 2.559 -6.928 -17.208 1.00 66.81 156 CYS A C 1
ATOM 1121 O O . CYS A 1 156 ? 1.438 -6.784 -16.726 1.00 66.81 156 CYS A O 1
ATOM 1123 N N . ALA A 1 157 ? 2.837 -7.741 -18.227 1.00 51.91 157 ALA A N 1
ATOM 1124 C CA . ALA A 1 157 ? 1.951 -8.766 -18.768 1.00 51.91 157 ALA A CA 1
ATOM 1125 C C . ALA A 1 157 ? 2.500 -10.143 -18.388 1.00 51.91 157 ALA A C 1
ATOM 1127 O O . ALA A 1 157 ? 3.747 -10.284 -18.417 1.00 51.91 157 ALA A O 1
#

Radius of gyration: 17.49 Å; chains: 1; bounding box: 42×34×44 Å